Protein AF-A0A4V1VJH8-F1 (afdb_monomer_lite)

Foldseek 3Di:
DFDEEEDEPPDPDVQASVVVVCVVDPPGHYDYDDDLLRVLSVVCNQVVHDSVVSVVDDADPPFDWDWDDDPPHIDGPDGRHDPDDDDPPD

Secondary structure (DSSP, 8-state):
---PEEEETT---SS-HHHHHHHHSTTS-EEEE--HHHHHHHHHHHHT--HHHHTT----TT-EEEEEEETTEEEEEEEEEPPPPPPTT-

Structure (mmCIF, N/CA/C/O backbone):
data_AF-A0A4V1VJH8-F1
#
_entry.id   AF-A0A4V1VJH8-F1
#
loop_
_atom_site.group_PDB
_atom_site.id
_atom_site.type_symbol
_atom_site.label_atom_id
_atom_site.label_alt_id
_atom_site.label_comp_id
_atom_site.label_asym_id
_atom_site.label_entity_id
_atom_site.label_seq_id
_atom_site.pdbx_PDB_ins_code
_atom_site.Cartn_x
_atom_site.Cartn_y
_atom_site.Cartn_z
_atom_site.occupancy
_atom_site.B_iso_or_equiv
_atom_site.auth_seq_id
_atom_site.auth_comp_id
_atom_site.auth_asym_id
_atom_site.auth_atom_id
_atom_site.pdbx_PDB_model_num
ATOM 1 N N . MET A 1 1 ? -10.950 -0.470 -23.707 1.00 37.00 1 MET A N 1
ATOM 2 C CA . MET A 1 1 ? -9.771 -0.455 -22.817 1.00 37.00 1 MET A CA 1
ATOM 3 C C . MET A 1 1 ? -10.018 0.619 -21.771 1.00 37.00 1 MET A C 1
ATOM 5 O O . MET A 1 1 ? -10.326 1.732 -22.195 1.00 37.00 1 MET A O 1
ATOM 9 N N . PRO A 1 2 ? -10.001 0.318 -20.462 1.00 46.72 2 PRO A N 1
ATOM 10 C CA . PRO A 1 2 ? -10.095 1.371 -19.456 1.00 46.72 2 PRO A CA 1
ATOM 11 C C . PRO A 1 2 ? -8.913 2.329 -19.653 1.00 46.72 2 PRO A C 1
ATOM 13 O O . PRO A 1 2 ? -7.798 1.903 -19.961 1.00 46.72 2 PRO A O 1
ATOM 16 N N . ARG A 1 3 ? -9.178 3.636 -19.601 1.00 51.97 3 ARG A N 1
ATOM 17 C CA . ARG A 1 3 ? -8.137 4.658 -19.737 1.00 51.97 3 ARG A CA 1
ATOM 18 C C . ARG A 1 3 ? -7.277 4.604 -18.478 1.00 51.97 3 ARG A C 1
ATOM 20 O O . ARG A 1 3 ? -7.749 4.962 -17.411 1.00 51.97 3 ARG A O 1
ATOM 27 N N . LEU A 1 4 ? -6.032 4.158 -18.612 1.00 53.66 4 LEU A N 1
ATOM 28 C CA . LEU A 1 4 ? -5.066 4.181 -17.518 1.00 53.66 4 LEU A CA 1
ATOM 29 C C . LEU A 1 4 ? -4.648 5.633 -17.260 1.00 53.66 4 LEU A C 1
ATOM 31 O O . LEU A 1 4 ? -4.109 6.285 -18.161 1.00 53.66 4 LEU A O 1
ATOM 35 N N . ARG A 1 5 ? -4.884 6.148 -16.051 1.00 63.69 5 ARG A N 1
ATOM 36 C CA . ARG A 1 5 ? -4.450 7.497 -15.668 1.00 63.69 5 ARG A CA 1
ATOM 37 C C . ARG A 1 5 ? -3.212 7.412 -14.783 1.00 63.69 5 ARG A C 1
ATOM 39 O O . ARG A 1 5 ? -3.225 6.774 -13.734 1.00 63.69 5 ARG A O 1
ATOM 46 N N . MET A 1 6 ? -2.129 8.044 -15.235 1.00 54.84 6 MET A N 1
ATOM 47 C CA . MET A 1 6 ? -0.894 8.165 -14.463 1.00 54.84 6 MET A CA 1
ATOM 48 C C . MET A 1 6 ? -0.914 9.468 -13.674 1.00 54.84 6 MET A C 1
ATOM 50 O O . MET A 1 6 ? -1.011 10.547 -14.261 1.00 54.84 6 MET A O 1
ATOM 54 N N . GLU A 1 7 ? -0.776 9.375 -12.355 1.00 61.34 7 GLU A N 1
ATOM 55 C CA . GLU A 1 7 ? -0.624 10.541 -11.490 1.00 61.34 7 GLU A CA 1
ATOM 56 C C . GLU A 1 7 ? 0.700 10.481 -10.733 1.00 61.34 7 GLU A C 1
ATOM 58 O O . GLU A 1 7 ? 1.106 9.461 -10.168 1.00 61.34 7 GLU A O 1
ATOM 63 N N . LYS A 1 8 ? 1.397 11.620 -10.715 1.00 49.00 8 LYS A N 1
ATOM 64 C CA . LYS A 1 8 ? 2.548 11.805 -9.841 1.00 49.00 8 LYS A CA 1
ATOM 65 C C . LYS A 1 8 ? 2.021 11.938 -8.417 1.00 49.00 8 LYS A C 1
ATOM 67 O O . LYS A 1 8 ? 1.157 12.775 -8.160 1.00 49.00 8 LYS A O 1
ATOM 72 N N . ALA A 1 9 ? 2.582 11.176 -7.482 1.00 54.00 9 ALA A N 1
ATOM 73 C CA . ALA A 1 9 ? 2.322 11.337 -6.053 1.00 54.00 9 ALA A CA 1
ATOM 74 C C . ALA A 1 9 ? 2.955 12.640 -5.516 1.00 54.00 9 ALA A C 1
ATOM 76 O O . ALA A 1 9 ? 3.851 12.608 -4.680 1.00 54.00 9 ALA A O 1
ATOM 77 N N . SER A 1 10 ? 2.560 13.801 -6.045 1.00 40.62 10 SER A N 1
ATOM 78 C CA . SER A 1 10 ? 3.003 15.119 -5.574 1.00 40.62 10 SER A CA 1
ATOM 79 C C . SER A 1 10 ? 1.949 15.833 -4.730 1.00 40.62 10 SER A C 1
ATOM 81 O O . SER A 1 10 ? 2.248 16.864 -4.137 1.00 40.62 10 SER A O 1
ATOM 83 N N . ALA A 1 11 ? 0.726 15.302 -4.651 1.00 43.12 11 ALA A N 1
ATOM 84 C CA . ALA A 1 11 ? -0.303 15.829 -3.769 1.00 43.12 11 ALA A CA 1
ATOM 85 C C . ALA A 1 11 ? -0.078 15.299 -2.346 1.00 43.12 11 ALA A C 1
ATOM 87 O O . ALA A 1 11 ? -0.353 14.137 -2.044 1.00 43.12 11 ALA A O 1
ATOM 88 N N . TRP A 1 12 ? 0.441 16.161 -1.470 1.00 38.28 12 TRP A N 1
ATOM 89 C CA . TRP A 1 12 ? 0.415 15.959 -0.024 1.00 38.28 12 TRP A CA 1
ATOM 90 C C . TRP A 1 12 ? -1.049 15.887 0.432 1.00 38.28 12 TRP A C 1
ATOM 92 O O . TRP A 1 12 ? -1.709 16.899 0.652 1.00 38.28 12 TRP A O 1
ATOM 102 N N . CYS A 1 13 ? -1.572 14.669 0.504 1.00 50.25 13 CYS A N 1
ATOM 103 C CA . CYS A 1 13 ? -2.875 14.363 1.066 1.00 50.25 13 CYS A CA 1
ATOM 104 C C . CYS A 1 13 ? -2.681 14.029 2.554 1.00 50.25 13 CYS A C 1
ATOM 106 O O . CYS A 1 13 ? -1.935 13.093 2.844 1.00 50.25 13 CYS A O 1
ATOM 108 N N . PRO A 1 14 ? -3.330 14.732 3.501 1.00 51.28 14 PRO A N 1
ATOM 109 C CA . PRO A 1 14 ? -3.093 14.540 4.937 1.00 51.28 14 PRO A CA 1
ATOM 110 C C . PRO A 1 14 ? -3.511 13.157 5.472 1.00 51.28 14 PRO A C 1
ATOM 112 O O . PRO A 1 14 ? -3.170 12.828 6.604 1.00 51.28 14 PRO A O 1
ATOM 115 N N . VAL A 1 15 ? -4.225 12.346 4.677 1.00 56.47 15 VAL A N 1
ATOM 116 C CA . VAL A 1 15 ? -4.698 11.002 5.055 1.00 56.47 15 VAL A CA 1
ATOM 117 C C . VAL A 1 15 ? -3.888 9.862 4.419 1.00 56.47 15 VAL A C 1
ATOM 119 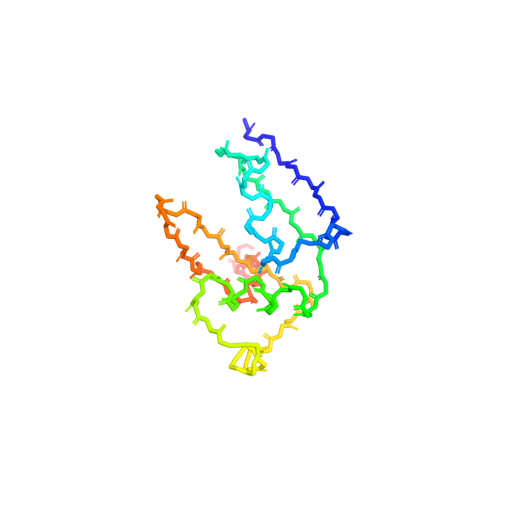O O . VAL A 1 15 ? -3.471 8.959 5.135 1.00 56.47 15 VAL A O 1
ATOM 122 N N . SER A 1 16 ? -3.673 9.878 3.094 1.00 64.88 16 SER A N 1
ATOM 123 C CA . SER A 1 16 ? -2.869 8.910 2.317 1.00 64.88 16 SER A CA 1
ATOM 124 C C . SER A 1 16 ? -3.049 9.151 0.804 1.00 64.88 16 SER A C 1
ATOM 126 O O . SER A 1 16 ? -4.151 9.523 0.387 1.00 64.88 16 SER A O 1
ATOM 128 N N . PRO A 1 17 ? -2.029 8.916 -0.050 1.00 61.03 17 PRO A N 1
ATOM 129 C CA . PRO A 1 17 ? -2.149 9.098 -1.500 1.00 61.03 17 PRO A CA 1
ATOM 130 C C . PRO A 1 17 ? -3.241 8.224 -2.139 1.00 61.03 17 PRO A C 1
ATOM 132 O O . PRO A 1 17 ? -3.956 8.712 -3.011 1.00 61.03 17 PRO A O 1
ATOM 135 N N . SER A 1 18 ? -3.449 6.986 -1.675 1.00 63.56 18 SER A N 1
ATOM 136 C CA . SER A 1 18 ? -4.497 6.106 -2.224 1.00 63.56 18 SER A CA 1
ATOM 137 C C . SER A 1 18 ? -5.908 6.610 -1.928 1.00 63.56 18 SER A C 1
ATOM 139 O O . SER A 1 18 ? -6.801 6.481 -2.762 1.00 63.56 18 SER A O 1
ATOM 141 N N . ALA A 1 19 ? -6.116 7.215 -0.756 1.00 63.91 19 ALA A N 1
ATOM 142 C CA . ALA A 1 19 ? -7.409 7.769 -0.368 1.00 63.91 19 ALA A CA 1
ATOM 143 C C . ALA A 1 19 ? -7.784 8.979 -1.232 1.00 63.91 19 ALA A C 1
ATOM 145 O O . ALA A 1 19 ? -8.893 9.032 -1.762 1.00 63.91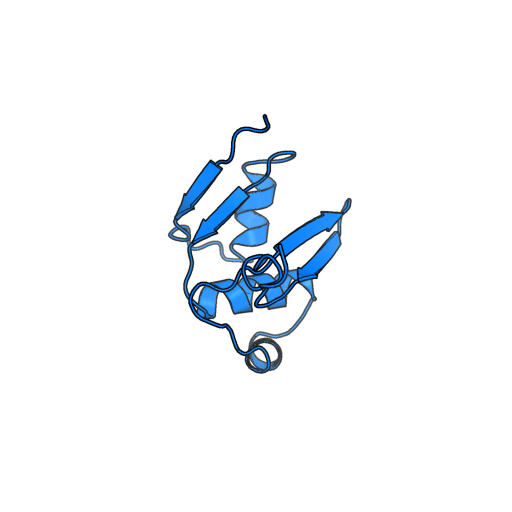 19 ALA A O 1
ATOM 146 N N . CYS A 1 20 ? -6.847 9.914 -1.422 1.00 62.12 20 CYS A N 1
ATOM 147 C CA . CYS A 1 20 ? -7.073 11.074 -2.283 1.00 62.12 20 CYS A CA 1
ATOM 148 C C . CYS A 1 20 ? -7.271 10.677 -3.753 1.00 62.12 20 CYS A C 1
ATOM 150 O O . CYS A 1 20 ? -8.188 11.185 -4.395 1.00 62.12 20 CYS A O 1
ATOM 152 N N . ALA A 1 21 ? -6.461 9.749 -4.273 1.00 61.91 21 ALA A N 1
ATOM 153 C CA . ALA A 1 21 ? -6.576 9.294 -5.656 1.00 61.91 21 ALA A CA 1
ATOM 154 C C . ALA A 1 21 ? -7.919 8.587 -5.919 1.00 61.91 21 ALA A C 1
ATOM 156 O O . ALA A 1 21 ? -8.609 8.912 -6.881 1.00 61.91 21 ALA A O 1
ATOM 157 N N . SER A 1 22 ? -8.342 7.683 -5.026 1.00 67.31 22 SER A N 1
ATOM 158 C CA . SER A 1 22 ? -9.620 6.969 -5.167 1.00 67.31 22 SER A CA 1
ATOM 159 C C . SER A 1 22 ? -10.837 7.894 -5.111 1.00 67.31 22 SER A C 1
ATOM 161 O O . SER A 1 22 ? -11.819 7.627 -5.797 1.00 67.31 22 SER A O 1
ATOM 163 N N . ALA A 1 23 ? -10.792 8.966 -4.314 1.00 67.75 23 ALA A N 1
ATOM 164 C CA . ALA A 1 23 ? -11.879 9.941 -4.257 1.00 67.75 23 ALA A CA 1
ATOM 165 C C . ALA A 1 23 ? -11.956 10.810 -5.525 1.00 67.75 23 ALA A C 1
ATOM 167 O O . ALA A 1 23 ? -13.050 11.174 -5.948 1.00 67.75 23 ALA A O 1
ATOM 168 N N . ALA A 1 24 ? -10.809 11.138 -6.129 1.00 73.69 24 ALA A N 1
ATOM 169 C CA . ALA A 1 24 ? -10.746 11.960 -7.334 1.00 73.69 24 ALA A CA 1
ATOM 170 C C . ALA A 1 24 ? -11.136 11.198 -8.614 1.00 73.69 24 ALA A C 1
ATOM 172 O O . ALA A 1 24 ? -11.676 11.814 -9.530 1.00 73.69 24 ALA A O 1
ATOM 173 N N . HIS A 1 25 ? -10.903 9.879 -8.664 1.00 74.50 25 HIS A N 1
ATOM 174 C CA . HIS A 1 25 ? -11.103 9.045 -9.861 1.00 74.50 25 HIS A CA 1
ATOM 175 C C . HIS A 1 25 ? -11.892 7.769 -9.534 1.00 74.50 25 HIS A C 1
ATOM 177 O O . HIS A 1 25 ? -11.422 6.644 -9.709 1.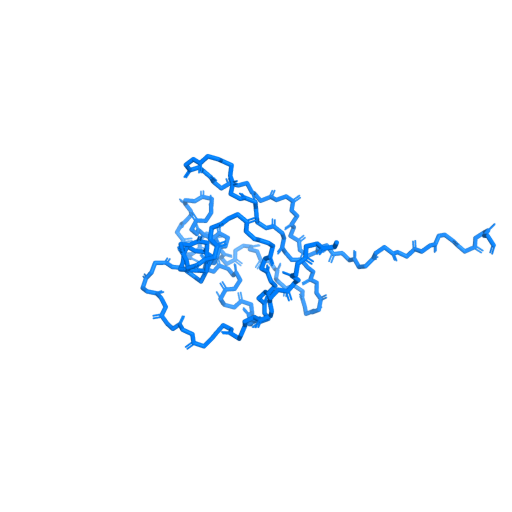00 74.50 25 HIS A O 1
ATOM 183 N N . ALA A 1 26 ? -13.095 7.936 -8.984 1.00 73.94 26 ALA A N 1
ATOM 184 C CA . ALA A 1 26 ? -13.942 6.813 -8.599 1.00 73.94 26 ALA A CA 1
ATOM 185 C C . ALA A 1 26 ? -14.329 5.948 -9.816 1.00 73.94 26 ALA A C 1
ATOM 187 O O . ALA A 1 26 ? -14.906 6.442 -10.782 1.00 73.94 26 ALA A O 1
ATOM 188 N N . GLY A 1 27 ? -14.059 4.641 -9.734 1.00 80.00 27 GLY A N 1
ATOM 189 C CA . GLY A 1 27 ? -14.383 3.672 -10.788 1.00 80.00 27 GLY A CA 1
ATOM 190 C C . GLY A 1 27 ? -13.332 3.541 -11.896 1.00 80.00 27 GLY A C 1
ATOM 191 O O . GLY A 1 27 ? -13.571 2.809 -12.855 1.00 80.00 27 GLY A O 1
ATOM 192 N N . GLU A 1 28 ? -12.184 4.210 -11.771 1.00 83.56 28 GLU A N 1
ATOM 193 C CA . GLU A 1 28 ? -11.064 4.106 -12.711 1.00 83.56 28 GLU A CA 1
ATOM 194 C C . GLU A 1 28 ? -9.862 3.373 -12.097 1.00 83.56 28 GLU A C 1
ATOM 196 O O . GLU A 1 28 ? -9.646 3.400 -10.883 1.00 83.56 28 GLU A O 1
ATOM 201 N N . ASP A 1 29 ? -9.047 2.756 -12.958 1.00 87.62 29 ASP A N 1
ATOM 202 C CA . ASP A 1 29 ? -7.747 2.206 -12.575 1.00 87.62 29 ASP A CA 1
ATOM 203 C C . ASP A 1 29 ? -6.688 3.316 -12.583 1.00 87.62 29 ASP A C 1
ATOM 205 O O . ASP A 1 29 ? -6.433 3.964 -13.605 1.00 87.62 29 ASP A O 1
ATOM 209 N N . ILE A 1 30 ? -6.033 3.512 -11.438 1.00 88.31 30 ILE A N 1
ATOM 210 C CA . ILE A 1 30 ? -5.060 4.588 -11.229 1.00 88.31 30 ILE A CA 1
ATOM 211 C C . ILE A 1 30 ? -3.674 3.985 -11.032 1.00 88.31 30 ILE A C 1
ATOM 213 O O . ILE A 1 30 ? -3.479 3.112 -10.185 1.00 88.31 30 ILE A O 1
ATOM 217 N N . VAL A 1 31 ? -2.687 4.506 -11.763 1.00 89.94 31 VAL A N 1
ATOM 218 C CA . VAL A 1 31 ? -1.277 4.168 -11.540 1.00 89.94 31 VAL A CA 1
ATOM 219 C C . VAL A 1 31 ? -0.574 5.338 -10.878 1.00 89.94 31 VAL A C 1
ATOM 221 O O . VAL A 1 31 ? -0.520 6.448 -11.411 1.00 89.94 31 VAL A O 1
ATOM 224 N N . ILE A 1 32 ? 0.001 5.060 -9.711 1.00 89.94 32 ILE A N 1
ATOM 225 C CA . ILE A 1 32 ? 0.733 6.032 -8.909 1.00 89.94 32 ILE A CA 1
ATOM 226 C C . ILE A 1 32 ? 2.205 5.631 -8.882 1.00 89.94 32 ILE A C 1
ATOM 228 O O . ILE A 1 32 ? 2.555 4.554 -8.402 1.00 89.94 32 ILE A O 1
ATOM 232 N N . VAL A 1 33 ? 3.077 6.529 -9.344 1.00 91.75 33 VAL A N 1
ATOM 233 C CA . VAL A 1 33 ? 4.531 6.379 -9.192 1.00 91.75 33 VAL A CA 1
ATOM 234 C C . VAL A 1 33 ? 4.978 7.199 -7.989 1.00 91.75 33 VAL A C 1
ATOM 236 O O . VAL A 1 33 ? 4.804 8.422 -7.953 1.00 91.75 33 VAL A O 1
ATOM 239 N N . ALA A 1 34 ? 5.536 6.523 -6.986 1.00 89.44 34 ALA A N 1
ATOM 240 C CA . ALA A 1 34 ? 5.906 7.134 -5.717 1.00 89.44 34 ALA A CA 1
ATOM 241 C C . ALA A 1 34 ? 7.142 6.477 -5.089 1.00 89.44 34 ALA A C 1
ATOM 243 O O . ALA A 1 34 ? 7.559 5.386 -5.472 1.00 89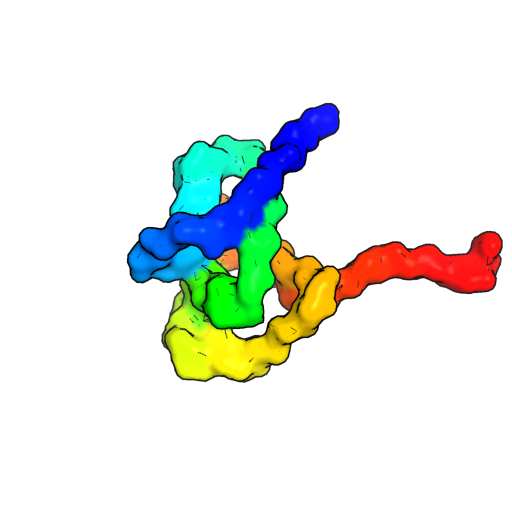.44 34 ALA A O 1
ATOM 244 N N . HIS A 1 35 ? 7.712 7.140 -4.084 1.00 93.56 35 HIS A N 1
ATOM 245 C CA . HIS A 1 35 ? 8.790 6.580 -3.271 1.00 93.56 35 HIS A CA 1
ATOM 246 C C . HIS A 1 35 ? 8.249 5.680 -2.152 1.00 93.56 35 HIS A C 1
ATOM 248 O O . HIS A 1 35 ? 7.081 5.762 -1.764 1.00 93.56 35 HIS A O 1
ATOM 254 N N . GLY A 1 36 ? 9.133 4.870 -1.561 1.00 93.75 36 GLY A N 1
ATOM 255 C CA . GLY A 1 36 ? 8.762 3.894 -0.532 1.00 93.75 36 GLY A CA 1
ATOM 256 C C . GLY A 1 36 ? 8.046 4.481 0.691 1.00 93.75 36 GLY A C 1
ATOM 257 O O . GLY A 1 36 ? 7.196 3.814 1.270 1.00 93.75 36 GLY A O 1
ATOM 258 N N . GLY A 1 37 ? 8.324 5.735 1.066 1.00 93.31 37 GLY A N 1
ATOM 259 C CA . GLY A 1 37 ? 7.601 6.414 2.151 1.00 93.31 37 GLY A CA 1
ATOM 260 C C . GLY A 1 37 ? 6.108 6.587 1.854 1.00 93.31 37 GLY A C 1
ATOM 261 O O . GLY A 1 37 ? 5.268 6.222 2.673 1.00 93.31 37 GLY A O 1
ATOM 262 N N . SER A 1 38 ? 5.773 7.069 0.656 1.00 94.50 38 SER A N 1
ATOM 263 C CA . SER A 1 38 ? 4.388 7.246 0.209 1.00 94.50 38 SER A CA 1
ATOM 264 C C . SER A 1 38 ? 3.662 5.910 0.050 1.00 94.50 38 SER A C 1
ATOM 266 O O . SER A 1 38 ? 2.494 5.804 0.414 1.00 94.50 38 SER A O 1
ATOM 268 N N . ILE A 1 39 ? 4.358 4.877 -0.436 1.00 95.00 39 ILE A N 1
ATOM 269 C CA . ILE A 1 39 ? 3.797 3.524 -0.572 1.00 95.00 39 ILE A CA 1
ATOM 270 C C . ILE A 1 39 ? 3.507 2.919 0.810 1.00 95.00 39 ILE A C 1
ATOM 272 O O . ILE A 1 39 ? 2.433 2.362 1.026 1.00 95.00 39 ILE A O 1
ATOM 276 N N . ARG A 1 40 ? 4.402 3.091 1.793 1.00 96.12 40 ARG A N 1
ATOM 277 C CA . ARG A 1 40 ? 4.134 2.676 3.181 1.00 96.12 40 ARG A CA 1
ATOM 278 C C . ARG A 1 40 ? 2.952 3.419 3.794 1.00 96.12 40 ARG A C 1
ATOM 280 O O . ARG A 1 40 ? 2.148 2.787 4.464 1.00 96.12 40 ARG A O 1
ATOM 287 N N . ALA A 1 41 ? 2.811 4.721 3.547 1.00 94.50 41 ALA A N 1
ATOM 288 C CA . ALA A 1 41 ? 1.643 5.479 4.005 1.00 94.50 41 ALA A CA 1
ATOM 289 C C . ALA A 1 41 ? 0.337 4.964 3.368 1.00 94.50 41 ALA A C 1
ATOM 291 O O . ALA A 1 41 ? -0.682 4.845 4.048 1.00 94.50 41 ALA A O 1
ATOM 292 N N . ALA A 1 42 ? 0.381 4.590 2.086 1.00 94.56 42 ALA A N 1
ATOM 293 C CA . ALA A 1 42 ? -0.732 3.946 1.397 1.00 94.56 42 ALA A CA 1
ATOM 294 C C . ALA A 1 42 ? -1.129 2.607 2.033 1.00 94.56 42 ALA A C 1
ATOM 296 O O . ALA A 1 42 ? -2.307 2.399 2.323 1.00 94.56 42 ALA A O 1
ATOM 297 N N . LEU A 1 43 ? -0.151 1.738 2.307 1.00 95.75 43 LEU A N 1
ATOM 298 C CA . LEU A 1 43 ? -0.369 0.460 2.992 1.00 95.75 43 LEU A CA 1
ATOM 299 C C . LEU A 1 43 ? -0.889 0.653 4.418 1.00 95.75 43 LEU A C 1
ATOM 301 O O . LEU A 1 43 ? -1.820 -0.037 4.823 1.00 95.75 43 LEU A O 1
ATOM 305 N N . ALA A 1 44 ? -0.327 1.612 5.158 1.00 96.06 44 ALA A N 1
ATOM 306 C CA . ALA A 1 44 ? -0.750 1.923 6.517 1.00 96.06 44 ALA A CA 1
ATOM 307 C C . ALA A 1 44 ? -2.226 2.319 6.560 1.00 96.06 44 ALA A C 1
ATOM 309 O O . ALA A 1 44 ? -2.993 1.775 7.345 1.00 96.06 44 ALA A O 1
ATOM 310 N N . HIS A 1 45 ? -2.635 3.206 5.654 1.00 93.75 45 HIS A N 1
ATOM 311 C CA . HIS A 1 45 ? -4.026 3.613 5.521 1.00 93.75 45 HIS A CA 1
ATOM 312 C C . HIS A 1 45 ? -4.938 2.446 5.126 1.00 93.75 45 HIS A C 1
ATOM 314 O O . HIS A 1 45 ? -5.993 2.267 5.724 1.00 93.75 45 HIS A O 1
ATOM 320 N N . ALA A 1 46 ? -4.541 1.651 4.129 1.00 93.88 46 ALA A N 1
ATOM 321 C CA . ALA A 1 46 ? -5.347 0.534 3.642 1.00 93.88 46 ALA A CA 1
ATOM 322 C C . ALA A 1 46 ? -5.573 -0.551 4.710 1.00 93.88 46 ALA A C 1
ATOM 324 O O . ALA A 1 46 ? -6.648 -1.135 4.770 1.00 93.88 46 ALA A O 1
ATOM 325 N N . LEU A 1 47 ? -4.571 -0.811 5.552 1.00 94.50 47 LEU A N 1
ATOM 326 C CA . LEU A 1 47 ? -4.595 -1.871 6.564 1.00 94.50 47 LEU A CA 1
ATOM 327 C C . LEU A 1 47 ? -4.904 -1.367 7.987 1.00 94.50 47 LEU A C 1
ATOM 329 O O . LEU A 1 47 ? -4.888 -2.161 8.923 1.00 94.50 47 LEU A O 1
ATOM 333 N N . GLY A 1 48 ? -5.142 -0.065 8.176 1.00 93.44 48 GLY A N 1
ATOM 334 C CA . GLY A 1 48 ? -5.360 0.527 9.501 1.00 93.44 48 GLY A CA 1
ATOM 335 C C . GLY A 1 48 ? -4.137 0.455 10.427 1.00 93.44 48 GLY A C 1
ATOM 336 O O . GLY A 1 48 ? -4.284 0.340 11.642 1.00 93.44 48 GLY A O 1
ATOM 337 N N . LEU A 1 49 ? -2.925 0.488 9.869 1.00 95.88 49 LEU A N 1
ATOM 338 C CA . LEU A 1 49 ? -1.678 0.401 10.628 1.00 95.88 49 LEU A CA 1
ATOM 339 C C . LEU A 1 49 ? -1.195 1.779 11.077 1.00 95.88 49 LEU A C 1
ATOM 341 O O . LEU A 1 49 ? -1.393 2.796 10.411 1.00 95.88 49 LEU A O 1
ATOM 345 N N . THR A 1 50 ? -0.439 1.794 12.169 1.00 95.38 50 THR A N 1
ATOM 346 C CA . THR A 1 50 ? 0.382 2.954 12.527 1.00 95.38 50 THR A CA 1
ATOM 347 C C . THR A 1 50 ? 1.538 3.131 11.537 1.00 95.38 50 THR A C 1
ATOM 349 O O . THR A 1 50 ? 2.015 2.173 10.920 1.00 95.38 50 THR A O 1
ATOM 352 N N . GLY A 1 51 ? 2.071 4.353 11.441 1.00 90.62 51 GLY A N 1
ATOM 353 C CA . GLY A 1 51 ? 3.259 4.620 10.624 1.00 90.62 51 GLY A CA 1
ATOM 354 C C . GLY A 1 51 ? 4.476 3.776 11.026 1.00 90.62 51 GLY A C 1
ATOM 355 O O . GLY A 1 51 ? 5.244 3.368 10.160 1.00 90.62 51 GLY A O 1
ATOM 356 N N . HIS A 1 52 ? 4.622 3.452 12.317 1.00 96.81 52 HIS A N 1
ATOM 357 C CA . HIS A 1 52 ? 5.694 2.585 12.811 1.00 96.81 52 HIS A CA 1
ATOM 358 C C . HIS A 1 52 ? 5.533 1.141 12.321 1.00 96.81 52 HIS A C 1
ATOM 360 O O . HIS A 1 52 ? 6.480 0.565 11.794 1.00 96.81 52 HIS A O 1
ATOM 366 N N . GLN A 1 53 ? 4.326 0.575 12.419 1.00 97.88 53 GLN A N 1
ATOM 367 C CA . GLN A 1 53 ? 4.039 -0.769 11.903 1.00 97.88 53 GLN A CA 1
ATOM 368 C C . GLN A 1 53 ? 4.270 -0.860 10.390 1.00 97.88 53 GLN A C 1
ATOM 370 O O . GLN A 1 53 ? 4.764 -1.871 9.899 1.00 97.88 53 GLN A O 1
ATOM 375 N N . ALA A 1 54 ? 3.990 0.214 9.648 1.00 96.56 54 ALA A N 1
ATOM 376 C CA . ALA A 1 54 ? 4.226 0.256 8.210 1.00 96.56 54 ALA A CA 1
ATOM 377 C C . ALA A 1 54 ? 5.716 0.163 7.823 1.00 96.56 54 ALA A C 1
ATOM 379 O O . ALA A 1 54 ? 6.025 -0.225 6.697 1.00 96.56 54 ALA A O 1
ATOM 380 N N . LEU A 1 55 ? 6.651 0.470 8.733 1.00 96.50 55 LEU A N 1
ATOM 381 C CA . LEU A 1 55 ? 8.091 0.307 8.487 1.00 96.50 55 LEU A CA 1
ATOM 382 C C . LEU A 1 55 ? 8.508 -1.160 8.326 1.00 96.50 55 LEU A C 1
ATOM 384 O O . LEU A 1 55 ? 9.560 -1.415 7.747 1.00 96.50 55 LEU A O 1
ATOM 388 N N . ALA A 1 56 ? 7.682 -2.114 8.774 1.00 97.44 56 ALA A N 1
ATOM 389 C CA . ALA A 1 56 ? 7.918 -3.540 8.557 1.00 97.44 56 ALA A CA 1
ATOM 390 C C . ALA A 1 56 ? 7.842 -3.940 7.071 1.00 97.44 56 ALA A C 1
ATOM 392 O O . ALA A 1 56 ? 8.372 -4.980 6.682 1.00 97.44 56 ALA A O 1
ATOM 393 N N . PHE A 1 57 ? 7.218 -3.117 6.220 1.00 97.25 57 PHE A N 1
ATOM 394 C CA . PHE A 1 57 ? 7.182 -3.355 4.782 1.00 97.25 57 PHE A CA 1
ATOM 395 C C . PHE A 1 57 ? 8.466 -2.862 4.111 1.00 97.25 57 PHE A C 1
ATOM 397 O O . PHE A 1 57 ? 8.717 -1.655 3.982 1.00 97.25 57 PHE A O 1
ATOM 404 N N . SER A 1 58 ? 9.246 -3.815 3.598 1.00 97.25 58 SER A N 1
ATOM 405 C CA . SER A 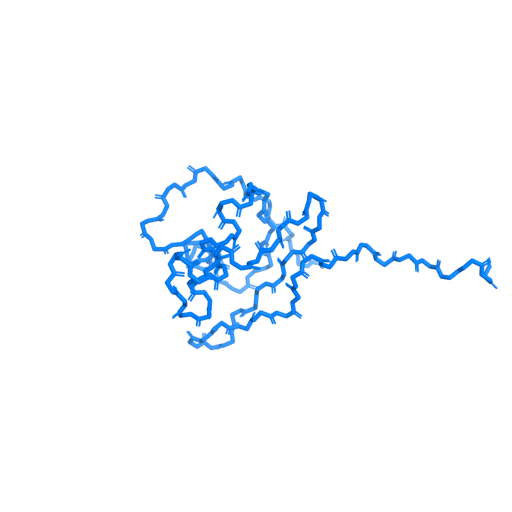1 58 ? 10.236 -3.524 2.564 1.00 97.25 58 SER A CA 1
ATOM 406 C C . SER A 1 58 ? 9.508 -3.136 1.281 1.00 97.25 58 SER A C 1
ATOM 408 O O . SER A 1 58 ? 8.600 -3.847 0.855 1.00 97.25 58 SER A O 1
ATOM 410 N N . ILE A 1 59 ? 9.893 -2.013 0.674 1.00 96.50 59 ILE A N 1
ATOM 411 C CA . ILE A 1 59 ? 9.335 -1.552 -0.599 1.00 96.50 59 ILE A CA 1
ATOM 412 C C . ILE A 1 59 ? 10.431 -1.653 -1.647 1.00 96.50 59 ILE A C 1
ATOM 414 O O . ILE A 1 59 ? 11.440 -0.949 -1.563 1.00 96.50 59 ILE A O 1
ATOM 418 N N . ARG A 1 60 ? 10.239 -2.553 -2.609 1.00 95.06 60 ARG A N 1
ATOM 419 C CA . ARG A 1 60 ? 11.188 -2.801 -3.686 1.00 95.06 60 ARG A CA 1
ATOM 420 C C . ARG A 1 60 ? 11.035 -1.733 -4.762 1.00 95.06 60 ARG A C 1
ATOM 422 O O . ARG A 1 60 ? 9.925 -1.396 -5.170 1.00 95.06 60 ARG A O 1
ATOM 429 N N . ASN A 1 61 ? 12.162 -1.223 -5.246 1.00 93.00 61 ASN A N 1
ATOM 430 C CA . ASN A 1 61 ? 12.165 -0.324 -6.394 1.00 93.00 61 ASN A CA 1
ATOM 431 C C . ASN A 1 61 ? 11.597 -1.047 -7.616 1.00 93.00 61 ASN A C 1
ATOM 433 O O . ASN A 1 61 ? 11.939 -2.201 -7.850 1.00 93.00 61 ASN A O 1
ATOM 437 N N . LEU A 1 62 ? 10.761 -0.348 -8.387 1.00 92.12 62 LEU A N 1
ATOM 438 C CA . LEU A 1 62 ? 10.097 -0.864 -9.593 1.00 92.12 62 LEU A CA 1
ATOM 439 C C . LEU A 1 62 ? 9.124 -2.038 -9.361 1.00 92.12 62 LEU A C 1
ATOM 441 O O . LEU A 1 62 ? 8.509 -2.492 -10.319 1.00 92.12 62 LEU A O 1
ATOM 445 N N . GLY A 1 63 ? 8.930 -2.482 -8.115 1.00 93.19 63 GLY A N 1
ATOM 446 C CA . GLY A 1 63 ? 7.879 -3.435 -7.768 1.00 93.19 63 GLY A CA 1
ATOM 447 C C . GLY A 1 63 ? 6.501 -2.774 -7.777 1.00 93.19 63 GLY A C 1
ATOM 448 O O . GLY A 1 63 ? 6.355 -1.594 -7.441 1.00 93.19 63 GLY A O 1
ATOM 449 N N . VAL A 1 64 ? 5.471 -3.543 -8.121 1.00 94.56 64 VAL A N 1
ATOM 450 C CA . VAL A 1 64 ? 4.081 -3.074 -8.136 1.00 94.56 64 VAL A CA 1
ATOM 451 C C . VAL A 1 64 ? 3.412 -3.393 -6.795 1.00 94.56 64 VAL A C 1
ATOM 453 O O . VAL A 1 64 ? 3.486 -4.503 -6.279 1.00 94.56 64 VAL A O 1
ATOM 456 N N . THR A 1 65 ? 2.766 -2.400 -6.182 1.00 96.31 65 THR A N 1
ATOM 457 C CA . THR A 1 65 ? 1.891 -2.603 -5.014 1.00 96.31 65 THR A CA 1
ATOM 458 C C . THR A 1 65 ? 0.465 -2.307 -5.439 1.00 96.31 65 THR A C 1
ATOM 460 O O . THR A 1 65 ? 0.181 -1.187 -5.866 1.00 96.31 65 THR A O 1
ATOM 463 N N . ARG A 1 66 ? -0.427 -3.295 -5.327 1.00 94.75 66 ARG A N 1
ATOM 464 C CA . ARG A 1 66 ? -1.809 -3.182 -5.800 1.00 94.75 66 ARG A CA 1
ATOM 465 C C . ARG A 1 66 ? -2.777 -3.069 -4.632 1.00 94.75 66 ARG A C 1
ATOM 467 O O . ARG A 1 66 ? -2.864 -3.960 -3.784 1.00 94.75 66 ARG A O 1
ATOM 474 N N . LEU A 1 67 ? -3.506 -1.957 -4.616 1.00 94.31 67 LEU A N 1
ATOM 475 C CA . LEU A 1 67 ? -4.536 -1.644 -3.635 1.00 94.31 67 LEU A CA 1
ATOM 476 C C . LEU A 1 67 ? -5.877 -1.555 -4.352 1.00 94.31 67 LEU A C 1
ATOM 478 O O . LEU A 1 67 ? -6.029 -0.780 -5.290 1.00 94.31 67 LEU A O 1
ATOM 482 N N . GLU A 1 68 ? -6.839 -2.340 -3.895 1.00 92.25 68 GLU A N 1
ATOM 483 C CA . GLU A 1 68 ? -8.180 -2.413 -4.463 1.00 92.25 68 GLU A CA 1
ATOM 484 C C . GLU A 1 68 ? -9.163 -1.789 -3.469 1.00 92.25 68 GLU A C 1
ATOM 486 O O . GLU A 1 68 ? -9.145 -2.119 -2.279 1.00 92.25 68 GLU A O 1
ATOM 491 N N . ARG A 1 69 ? -10.025 -0.885 -3.944 1.00 87.31 69 ARG A N 1
ATOM 492 C CA . ARG A 1 69 ? -11.138 -0.373 -3.141 1.00 87.31 69 ARG A CA 1
ATOM 493 C C . ARG A 1 69 ? -12.334 -1.301 -3.321 1.00 87.31 69 ARG A C 1
ATOM 495 O O . ARG A 1 69 ? -12.883 -1.392 -4.414 1.00 87.31 69 ARG A O 1
ATOM 502 N N . VAL A 1 70 ? -12.738 -1.984 -2.254 1.00 88.88 70 VAL A N 1
ATOM 503 C CA . VAL A 1 70 ? -13.886 -2.897 -2.253 1.00 88.88 70 VAL A CA 1
ATOM 504 C C . VAL A 1 70 ? -14.951 -2.304 -1.341 1.00 88.88 70 VAL A C 1
ATOM 506 O O . VAL A 1 70 ? -14.828 -2.344 -0.120 1.00 88.88 70 VAL A O 1
ATOM 509 N N . ALA A 1 71 ? -15.987 -1.716 -1.943 1.00 86.19 71 ALA A N 1
ATOM 510 C CA . ALA A 1 71 ? -16.987 -0.919 -1.232 1.00 86.19 71 ALA A CA 1
ATOM 511 C C . ALA A 1 71 ? -16.328 0.173 -0.356 1.00 86.19 71 ALA A C 1
ATOM 513 O O . ALA A 1 71 ? -15.604 1.034 -0.863 1.00 86.19 71 ALA A O 1
ATOM 514 N N . SER A 1 72 ? -16.574 0.156 0.954 1.00 83.25 72 SER A N 1
ATOM 515 C CA . SER A 1 72 ? -15.989 1.091 1.918 1.00 83.25 72 SER A CA 1
ATOM 516 C C . SER A 1 72 ? -14.540 0.780 2.280 1.00 83.25 72 SER A C 1
ATOM 518 O O . SER A 1 72 ? -13.852 1.681 2.762 1.00 83.25 72 SER A O 1
ATOM 520 N N . ASP A 1 73 ? -14.057 -0.426 2.002 1.00 88.50 73 ASP A N 1
ATOM 521 C CA . ASP A 1 73 ? -12.817 -0.958 2.559 1.00 88.50 73 ASP A CA 1
ATOM 522 C C . ASP A 1 73 ? -11.708 -1.086 1.517 1.00 88.50 73 ASP A C 1
ATOM 524 O O . ASP A 1 73 ? -11.918 -0.973 0.305 1.00 88.50 73 ASP A O 1
ATOM 528 N N . TRP A 1 74 ? -10.493 -1.300 2.011 1.00 92.38 74 TRP A N 1
ATOM 529 C CA . TRP A 1 74 ? -9.317 -1.518 1.184 1.00 92.38 74 TRP A CA 1
ATOM 530 C C . TRP A 1 74 ? -8.866 -2.965 1.261 1.00 92.38 74 TRP A C 1
ATOM 532 O O . TRP A 1 74 ? -8.791 -3.566 2.330 1.00 92.38 74 TRP A O 1
ATOM 542 N N . ARG A 1 75 ? -8.479 -3.496 0.108 1.00 93.88 75 ARG A N 1
ATOM 543 C CA . ARG A 1 75 ? -7.786 -4.768 -0.010 1.00 93.88 75 ARG A CA 1
ATOM 544 C C . ARG A 1 75 ? -6.385 -4.519 -0.544 1.00 93.88 75 ARG A C 1
ATOM 546 O O . ARG A 1 75 ? -6.204 -3.872 -1.572 1.00 93.88 75 ARG A O 1
ATOM 553 N N . VAL A 1 76 ? -5.390 -5.081 0.133 1.00 95.94 76 VAL A N 1
ATOM 554 C CA . VAL A 1 76 ? -4.028 -5.175 -0.399 1.00 95.94 76 VAL A CA 1
ATOM 555 C C . VAL A 1 76 ? -3.948 -6.461 -1.208 1.00 95.94 76 VAL A C 1
ATOM 557 O O . VAL A 1 76 ? -3.903 -7.550 -0.641 1.00 95.94 76 VAL A O 1
ATOM 560 N N . ALA A 1 77 ? -3.997 -6.345 -2.532 1.00 95.88 77 ALA A N 1
ATOM 561 C CA . ALA A 1 77 ? -3.969 -7.505 -3.416 1.00 95.88 77 ALA A CA 1
ATOM 562 C C . ALA A 1 77 ? -2.546 -8.046 -3.596 1.00 95.88 77 ALA A C 1
ATOM 564 O O . ALA A 1 77 ? -2.357 -9.258 -3.664 1.00 95.88 77 ALA A O 1
ATOM 565 N N . ALA A 1 78 ? -1.555 -7.153 -3.637 1.00 96.19 78 ALA A N 1
ATOM 566 C CA . ALA A 1 78 ? -0.146 -7.514 -3.718 1.00 96.19 78 ALA A CA 1
ATOM 567 C C . ALA A 1 78 ? 0.755 -6.393 -3.181 1.00 96.19 78 ALA A C 1
ATOM 569 O O . ALA A 1 78 ? 0.410 -5.211 -3.259 1.00 96.19 78 ALA A O 1
ATOM 570 N N . VAL A 1 79 ? 1.934 -6.768 -2.682 1.00 96.75 79 VAL A N 1
ATOM 571 C CA . VAL A 1 79 ? 3.019 -5.854 -2.295 1.00 96.75 79 VAL A CA 1
ATOM 572 C C . VAL A 1 79 ? 4.308 -6.365 -2.927 1.00 96.75 79 VAL A C 1
ATOM 574 O O . VAL A 1 79 ? 4.642 -7.533 -2.743 1.00 96.75 79 VAL A O 1
ATOM 577 N N . ASN A 1 80 ? 5.041 -5.495 -3.628 1.00 95.94 80 ASN A N 1
ATOM 578 C CA . ASN A 1 80 ? 6.242 -5.858 -4.398 1.00 95.94 80 ASN A CA 1
ATOM 579 C C . ASN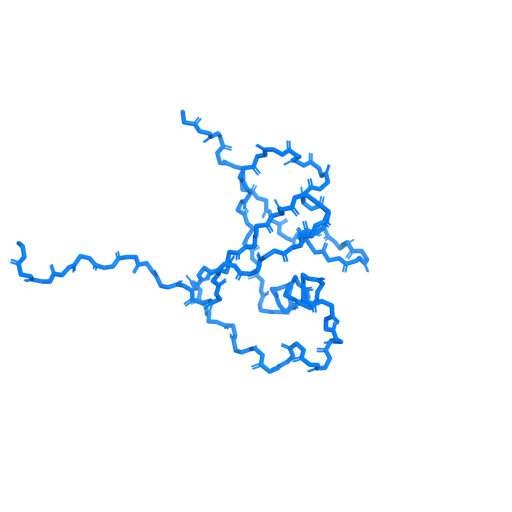 A 1 80 ? 5.996 -6.980 -5.423 1.00 95.94 80 ASN A C 1
ATOM 581 O O . ASN A 1 80 ? 6.811 -7.891 -5.555 1.00 95.94 80 ASN A O 1
ATOM 585 N N . GLU A 1 81 ? 4.864 -6.928 -6.118 1.00 95.00 81 GLU A N 1
ATOM 586 C CA . GLU A 1 81 ? 4.596 -7.779 -7.272 1.00 95.00 81 GLU A CA 1
ATOM 587 C C . GLU A 1 81 ? 5.655 -7.510 -8.346 1.00 95.00 81 GLU A C 1
ATOM 589 O O . GLU A 1 81 ? 5.930 -6.357 -8.696 1.00 95.00 81 GLU A O 1
ATOM 594 N N . GLU A 1 82 ? 6.275 -8.583 -8.823 1.00 88.56 82 GLU A N 1
ATOM 595 C CA . GLU A 1 82 ? 7.206 -8.538 -9.944 1.00 88.56 82 GLU A CA 1
ATOM 596 C C . GLU A 1 82 ? 6.441 -8.628 -11.265 1.00 88.56 82 GLU A C 1
ATOM 598 O O . GLU A 1 82 ? 5.338 -9.187 -11.299 1.00 88.56 82 GLU A O 1
ATOM 603 N N . PRO A 1 83 ? 7.013 -8.115 -12.368 1.00 85.19 83 PRO A N 1
ATOM 604 C CA . PRO A 1 83 ? 6.467 -8.361 -13.690 1.00 85.19 83 PRO A CA 1
ATOM 605 C C . PRO A 1 83 ? 6.285 -9.860 -13.910 1.00 85.19 83 PRO A C 1
ATOM 607 O O . PRO A 1 83 ? 7.141 -10.664 -13.530 1.00 85.19 83 PRO A O 1
ATOM 610 N N . TRP A 1 84 ? 5.188 -10.231 -14.566 1.00 83.19 84 TRP A N 1
ATOM 611 C CA . TRP A 1 84 ? 5.068 -11.582 -15.083 1.00 83.19 84 TRP A CA 1
ATOM 612 C C . TRP A 1 84 ? 6.247 -11.851 -16.018 1.00 83.19 84 TRP A C 1
ATOM 614 O O . TRP A 1 84 ? 6.400 -11.172 -17.035 1.00 83.19 84 TRP A O 1
ATOM 624 N N . ASN A 1 85 ? 7.071 -12.833 -15.664 1.00 81.25 85 ASN A N 1
ATOM 625 C CA . ASN A 1 85 ? 8.080 -13.354 -16.562 1.00 81.25 85 ASN A CA 1
ATOM 626 C C . ASN A 1 85 ? 7.530 -14.639 -17.169 1.00 81.25 85 ASN A C 1
ATOM 628 O O . ASN A 1 85 ? 7.143 -15.547 -16.430 1.00 81.25 85 ASN A O 1
ATOM 632 N N . ALA A 1 86 ? 7.472 -14.696 -18.499 1.00 82.75 86 ALA A N 1
ATOM 633 C CA . ALA A 1 86 ? 7.128 -15.936 -19.170 1.00 82.75 86 ALA A CA 1
ATOM 634 C C . ALA A 1 86 ? 8.162 -17.008 -18.782 1.00 82.75 86 ALA A C 1
ATOM 636 O O . ALA A 1 86 ? 9.348 -16.686 -18.629 1.00 82.75 86 ALA A O 1
ATOM 637 N N . PRO A 1 87 ? 7.727 -18.254 -18.566 1.00 82.62 87 PRO A N 1
ATOM 638 C CA . PRO A 1 87 ? 8.665 -19.342 -18.397 1.00 82.62 87 PRO A CA 1
ATOM 639 C C . PRO A 1 87 ? 9.590 -19.463 -19.617 1.00 82.62 87 PRO A C 1
ATOM 641 O O . PRO A 1 87 ? 9.195 -19.193 -20.744 1.00 82.62 87 PRO A O 1
ATOM 644 N N . ASP A 1 88 ? 10.822 -19.900 -19.395 1.00 85.25 88 ASP A N 1
ATOM 645 C CA . ASP A 1 88 ? 11.879 -20.021 -20.407 1.00 85.25 88 ASP A CA 1
ATOM 646 C C . ASP A 1 88 ? 11.763 -21.272 -21.300 1.00 85.25 88 ASP A C 1
ATOM 648 O O . ASP A 1 88 ? 12.690 -21.598 -22.040 1.00 85.25 88 ASP A O 1
ATOM 652 N N . TRP A 1 89 ? 10.639 -21.984 -21.226 1.00 83.25 89 TRP A N 1
ATOM 653 C CA . TRP A 1 89 ? 10.383 -23.240 -21.936 1.00 83.25 89 TRP A CA 1
ATOM 654 C C . TRP A 1 89 ? 9.352 -23.121 -23.070 1.00 83.25 89 TRP A C 1
ATOM 656 O O . TRP A 1 89 ? 8.882 -24.146 -23.571 1.00 83.25 89 TRP A O 1
ATOM 666 N N . GLU A 1 90 ? 9.025 -21.893 -23.481 1.00 63.88 90 GLU A N 1
ATOM 667 C CA . GLU A 1 90 ? 8.207 -21.564 -24.663 1.00 63.88 90 GLU A CA 1
ATOM 668 C C . GLU A 1 90 ? 9.049 -21.068 -25.850 1.00 63.88 90 GLU A C 1
ATOM 670 O O . GLU A 1 90 ? 10.079 -20.389 -25.626 1.00 63.88 90 GLU A O 1
#

pLDDT: mean 81.62, std 17.3, range [37.0, 97.88]

Sequence (90 aa):
MPRLRMEKASAWCPVSPSACASAAHAGEDIVIVAHGGSIRAALAHALGLTGHQALAFSIRNLGVTRLERVASDWRVAAVNEEPWNAPDWE

Radius of gyration: 14.01 Å; chains: 1; bounding box: 29×39×38 Å